Protein AF-A0A800AYZ2-F1 (afdb_monomer_lite)

Radius of gyration: 23.42 Å; chains: 1; bounding box: 62×28×73 Å

Sequence (145 aa):
MKLKSSNLFIILFVLGLVYYFSFSFIYKSTIDDLINQQVQSSKNQANIISNLLAEKIKSGFSKEQVKNELQRSIENSSTDYSFVCMFDATGKEICHPNKEKIGKTLLKNNSVIRSVSNNKVIKNFKDAVMEKQSVGGIRKLENYT

Structure (mmCIF, N/CA/C/O backbone):
data_AF-A0A800AYZ2-F1
#
_entry.id   AF-A0A800AYZ2-F1
#
loop_
_atom_site.group_PDB
_atom_site.id
_atom_site.type_symbol
_atom_site.label_atom_id
_atom_site.label_alt_id
_atom_site.label_comp_id
_atom_site.label_asym_id
_atom_site.label_entity_id
_atom_site.label_seq_id
_atom_site.pdbx_PDB_ins_code
_atom_site.Cartn_x
_atom_site.Cartn_y
_atom_site.Cartn_z
_atom_site.occupancy
_atom_site.B_iso_or_equiv
_atom_site.auth_seq_id
_atom_site.auth_comp_id
_atom_site.auth_asym_id
_atom_site.auth_atom_id
_atom_site.pdbx_PDB_model_num
ATOM 1 N N . MET A 1 1 ? 44.041 10.717 -44.133 1.00 51.78 1 MET A N 1
ATOM 2 C CA . MET A 1 1 ? 43.107 9.630 -44.504 1.00 51.78 1 MET A CA 1
ATOM 3 C C . MET A 1 1 ? 41.681 10.176 -44.418 1.00 51.78 1 MET A C 1
ATOM 5 O O . MET A 1 1 ? 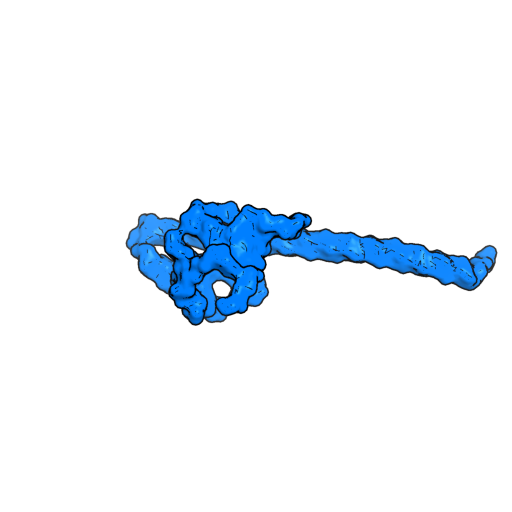41.192 10.367 -43.315 1.00 51.78 1 MET A O 1
ATOM 9 N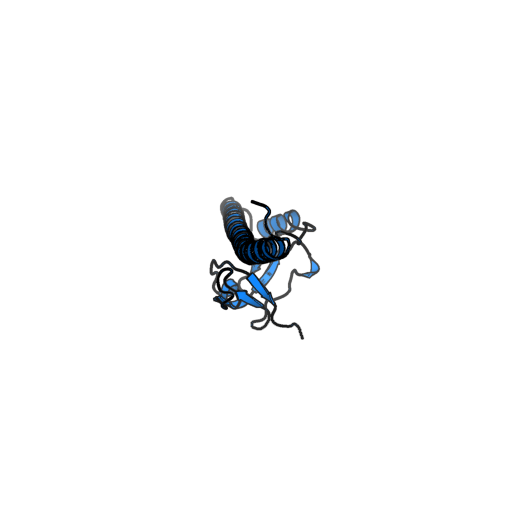 N . LYS A 1 2 ? 41.053 10.572 -45.539 1.00 58.25 2 LYS A N 1
ATOM 10 C CA . LYS A 1 2 ? 39.687 11.137 -45.522 1.00 58.25 2 LYS A CA 1
ATOM 11 C C . LYS A 1 2 ? 38.681 9.985 -45.423 1.00 58.25 2 LYS A C 1
ATOM 13 O O . LYS A 1 2 ? 38.638 9.153 -46.326 1.00 58.25 2 LYS A O 1
ATOM 18 N N . LEU A 1 3 ? 37.903 9.917 -44.340 1.00 63.00 3 LEU A N 1
ATOM 19 C CA . LEU A 1 3 ? 36.790 8.969 -44.251 1.00 63.00 3 LEU A CA 1
ATOM 20 C C . LEU A 1 3 ? 35.789 9.275 -45.372 1.00 63.00 3 LEU A C 1
ATOM 22 O O . LEU A 1 3 ? 35.353 10.414 -45.535 1.00 63.00 3 LEU A O 1
ATOM 26 N N . LYS A 1 4 ? 35.420 8.255 -46.150 1.00 73.56 4 LYS A N 1
ATOM 27 C CA . LYS A 1 4 ? 34.374 8.370 -47.171 1.00 73.56 4 LYS A CA 1
ATOM 28 C C . LYS A 1 4 ? 33.041 8.626 -46.459 1.00 73.56 4 LYS A C 1
ATOM 30 O O . LYS A 1 4 ? 32.742 7.938 -45.487 1.00 73.56 4 LYS A O 1
ATOM 35 N N . SER A 1 5 ? 32.236 9.575 -46.941 1.00 73.12 5 SER A N 1
ATOM 36 C CA . SER A 1 5 ? 30.958 9.967 -46.313 1.00 73.12 5 SER A CA 1
ATOM 37 C C . SER A 1 5 ? 30.028 8.770 -46.026 1.00 73.12 5 SER A C 1
ATOM 39 O O . SER A 1 5 ? 29.424 8.705 -44.961 1.00 73.12 5 SER A O 1
ATOM 41 N N . SER A 1 6 ? 30.028 7.744 -46.887 1.00 77.31 6 SER A N 1
ATOM 42 C CA . SER A 1 6 ? 29.310 6.476 -46.660 1.00 77.31 6 SER A CA 1
ATOM 43 C C . SER A 1 6 ? 29.716 5.744 -45.370 1.00 77.31 6 SER A C 1
ATOM 45 O O . SER A 1 6 ? 28.863 5.159 -44.710 1.00 77.31 6 SER A O 1
ATOM 47 N N . ASN A 1 7 ? 30.996 5.776 -44.988 1.00 86.75 7 ASN A N 1
ATOM 48 C CA . ASN A 1 7 ? 31.480 5.112 -43.774 1.00 86.75 7 ASN A CA 1
ATOM 49 C C . ASN A 1 7 ? 31.019 5.861 -42.519 1.00 86.75 7 ASN A C 1
ATOM 51 O O . ASN A 1 7 ? 30.751 5.235 -41.500 1.00 86.75 7 ASN A O 1
ATOM 55 N N . LEU A 1 8 ? 30.882 7.188 -42.604 1.00 87.94 8 LEU A N 1
ATOM 56 C CA . LEU A 1 8 ? 30.354 8.001 -41.511 1.00 87.94 8 LEU A CA 1
ATOM 57 C C . LEU A 1 8 ? 28.883 7.661 -41.232 1.00 87.94 8 LEU A C 1
ATOM 59 O O . LEU A 1 8 ? 28.519 7.475 -40.076 1.00 87.94 8 LEU A O 1
ATOM 63 N N . PHE A 1 9 ? 28.061 7.509 -42.276 1.00 90.69 9 PHE A N 1
ATOM 64 C CA . PHE A 1 9 ? 26.660 7.105 -42.119 1.00 90.69 9 PHE A CA 1
ATOM 65 C C . PHE A 1 9 ? 26.516 5.717 -41.488 1.00 90.69 9 PHE A C 1
ATOM 67 O O . PHE A 1 9 ? 25.686 5.542 -40.602 1.00 90.69 9 PHE A O 1
ATOM 74 N N . ILE A 1 10 ? 27.352 4.752 -41.887 1.00 93.94 10 ILE A N 1
ATOM 75 C CA . ILE A 1 10 ? 27.344 3.407 -41.291 1.00 93.94 10 ILE A CA 1
ATOM 76 C C . ILE A 1 10 ? 27.725 3.467 -39.806 1.00 93.94 10 ILE A C 1
ATOM 78 O O . ILE A 1 10 ? 27.043 2.871 -38.977 1.00 93.94 10 ILE A O 1
ATOM 82 N N . ILE A 1 11 ? 28.775 4.215 -39.450 1.00 93.94 11 ILE A N 1
ATOM 83 C CA . ILE A 1 11 ? 29.202 4.368 -38.051 1.00 93.94 11 ILE A CA 1
ATOM 84 C C . ILE A 1 11 ? 28.092 5.013 -37.213 1.00 93.94 11 ILE A C 1
ATOM 86 O O . ILE A 1 11 ? 27.764 4.506 -36.144 1.00 93.94 11 ILE A O 1
ATOM 90 N N . LEU A 1 12 ? 27.474 6.090 -37.707 1.00 95.94 12 LEU A N 1
ATOM 91 C CA . LEU A 1 12 ? 26.364 6.755 -37.020 1.00 95.94 12 LEU A CA 1
ATOM 92 C C . LEU A 1 12 ? 25.158 5.830 -36.848 1.00 95.94 12 LEU A C 1
ATOM 94 O O . LEU A 1 12 ? 24.546 5.820 -35.784 1.00 95.94 12 LEU A O 1
ATOM 98 N N . PHE A 1 13 ? 24.842 5.026 -37.864 1.00 95.81 13 PHE A N 1
ATOM 99 C CA . PHE A 1 13 ? 23.757 4.056 -37.790 1.00 95.81 13 PHE A CA 1
ATOM 100 C C . PHE A 1 13 ? 24.020 2.992 -36.717 1.00 95.81 13 PHE A C 1
ATOM 102 O O . PHE A 1 13 ? 23.160 2.744 -35.873 1.00 95.81 13 PHE A O 1
ATOM 109 N N . VAL A 1 14 ? 25.225 2.414 -36.689 1.00 96.56 14 VAL A N 1
ATOM 110 C CA . VAL A 1 14 ? 25.610 1.420 -35.675 1.00 96.56 14 VAL A CA 1
ATOM 111 C C . VAL A 1 14 ? 25.590 2.027 -34.270 1.00 96.56 14 VAL A C 1
ATOM 113 O O . VAL A 1 14 ? 25.028 1.425 -33.358 1.00 96.56 14 VAL A O 1
ATOM 116 N N . LEU A 1 15 ? 26.136 3.234 -34.088 1.00 96.69 15 LEU A N 1
ATOM 117 C CA . LEU A 1 15 ? 26.086 3.941 -32.803 1.00 96.69 15 LEU A CA 1
ATOM 118 C C . LEU A 1 15 ? 24.645 4.237 -32.369 1.00 96.69 15 LEU A C 1
ATOM 120 O O . LEU A 1 15 ? 24.316 4.067 -31.197 1.00 96.69 15 LEU A O 1
ATOM 124 N N . GLY A 1 16 ? 23.780 4.619 -33.310 1.00 97.00 16 GLY A N 1
ATOM 125 C CA . GLY A 1 16 ? 22.356 4.830 -33.065 1.00 97.00 16 GLY A CA 1
ATOM 126 C C . GLY A 1 16 ? 21.654 3.564 -32.576 1.00 97.00 16 GLY A C 1
ATOM 127 O O . GLY A 1 16 ? 20.910 3.623 -31.599 1.00 97.00 16 GLY A O 1
ATOM 128 N N . LEU A 1 17 ? 21.938 2.409 -33.188 1.00 97.06 17 LEU A N 1
ATOM 129 C CA . LEU A 1 17 ? 21.398 1.122 -32.737 1.00 97.06 17 LEU A CA 1
ATOM 130 C C . LEU A 1 17 ? 21.880 0.768 -31.330 1.00 97.06 17 LEU A C 1
ATOM 132 O O . LEU A 1 17 ? 21.066 0.424 -30.474 1.00 97.06 17 LEU A O 1
ATOM 136 N N . VAL A 1 18 ? 23.184 0.888 -31.068 1.00 96.75 18 VAL A N 1
ATOM 137 C CA . VAL A 1 18 ? 23.748 0.608 -29.739 1.00 96.75 18 VAL A CA 1
ATOM 138 C C . VAL A 1 18 ? 23.108 1.513 -28.686 1.00 96.75 18 VAL A C 1
ATOM 140 O O . VAL A 1 18 ? 22.690 1.022 -27.635 1.00 96.75 18 VAL A O 1
ATOM 143 N N . TYR A 1 19 ? 22.966 2.810 -28.974 1.00 96.75 19 TYR A N 1
ATOM 144 C CA . TYR A 1 19 ? 22.318 3.761 -28.073 1.00 96.75 19 TYR A CA 1
ATOM 145 C C . TYR A 1 19 ? 20.849 3.410 -27.831 1.00 96.75 19 TYR A C 1
ATOM 147 O O . TYR A 1 19 ? 20.416 3.378 -26.684 1.00 96.75 19 TYR A O 1
ATOM 155 N N . TYR A 1 20 ? 20.099 3.080 -28.884 1.00 96.56 20 TYR A N 1
ATOM 156 C CA . TYR A 1 20 ? 18.691 2.705 -28.781 1.00 96.56 20 TYR A CA 1
ATOM 157 C C . TYR A 1 20 ? 18.481 1.487 -27.871 1.00 96.56 20 TYR A C 1
ATOM 159 O O . TYR A 1 20 ? 17.678 1.545 -26.938 1.00 96.56 20 TYR A O 1
ATOM 167 N N . PHE A 1 21 ? 19.238 0.404 -28.085 1.00 96.31 21 PHE A N 1
ATOM 168 C CA . PHE A 1 21 ? 19.124 -0.798 -27.253 1.00 96.31 21 PHE A CA 1
ATOM 169 C C . PHE A 1 21 ? 19.570 -0.545 -25.809 1.00 96.31 21 PHE A C 1
ATOM 171 O O . PHE A 1 21 ? 18.896 -0.983 -24.875 1.00 96.31 21 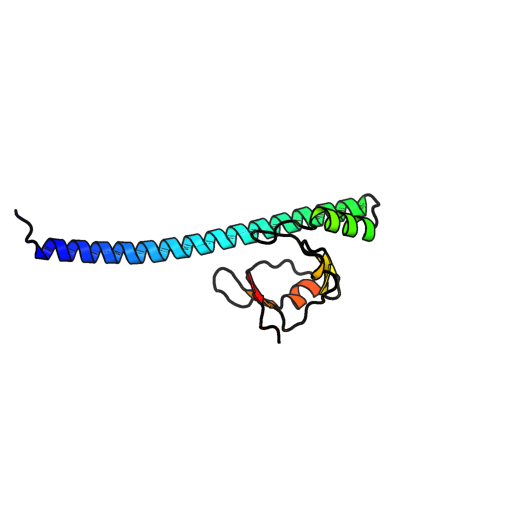PHE A O 1
ATOM 178 N N . SER A 1 22 ? 20.658 0.206 -25.619 1.00 96.00 22 SER A N 1
ATOM 179 C CA . SER A 1 22 ? 21.161 0.561 -24.286 1.00 96.00 22 SER A CA 1
ATOM 180 C C . SER A 1 22 ? 20.149 1.411 -23.520 1.00 96.00 22 SER A C 1
ATOM 182 O O . SER A 1 22 ? 19.821 1.105 -22.375 1.00 96.00 22 SER A O 1
ATOM 184 N N . PHE A 1 23 ? 19.595 2.439 -24.166 1.00 95.88 23 PHE A N 1
ATOM 185 C CA . PHE A 1 23 ? 18.578 3.300 -23.577 1.00 95.88 23 PHE A CA 1
ATOM 186 C C . PHE A 1 23 ? 17.315 2.512 -23.236 1.00 95.88 23 PHE A C 1
ATOM 188 O O . PHE A 1 23 ? 16.817 2.627 -22.122 1.00 95.88 23 PHE A O 1
ATOM 195 N N . SER A 1 24 ? 16.829 1.657 -24.142 1.00 94.50 24 SER A N 1
ATOM 196 C CA . SER A 1 24 ? 15.651 0.824 -23.881 1.00 94.50 24 SER A CA 1
ATOM 197 C C . SER A 1 24 ? 15.846 -0.101 -22.677 1.00 94.50 24 SER A C 1
ATOM 199 O O . SER A 1 24 ? 14.901 -0.307 -21.914 1.00 94.50 24 SER A O 1
ATOM 201 N N . PHE A 1 25 ? 17.044 -0.669 -22.508 1.00 94.38 25 PHE A N 1
ATOM 202 C CA . PHE A 1 25 ? 17.362 -1.527 -21.371 1.00 94.38 25 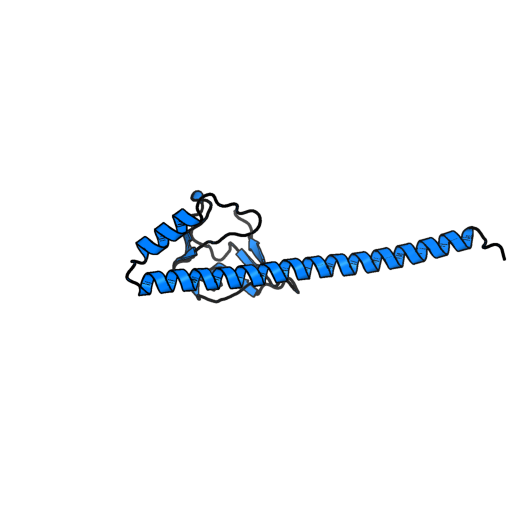PHE A CA 1
ATOM 203 C C . PHE A 1 25 ? 17.397 -0.734 -20.060 1.00 94.38 25 PHE A C 1
ATOM 205 O O . PHE A 1 25 ? 16.698 -1.092 -19.111 1.00 94.38 25 PHE A O 1
ATOM 212 N N . ILE A 1 26 ? 18.157 0.367 -20.026 1.00 95.50 26 ILE A N 1
ATOM 213 C CA . ILE A 1 26 ? 18.292 1.222 -18.838 1.00 95.50 26 ILE A CA 1
ATOM 214 C C . ILE A 1 26 ? 16.929 1.780 -18.438 1.00 95.50 26 ILE A C 1
ATOM 216 O O . ILE A 1 26 ? 16.540 1.656 -17.283 1.00 95.50 26 ILE A O 1
ATOM 220 N N . TYR A 1 27 ? 16.171 2.319 -19.393 1.00 94.69 27 TYR A N 1
ATOM 221 C CA . TYR A 1 27 ? 14.852 2.895 -19.149 1.00 94.69 27 TYR A CA 1
ATOM 222 C C . TYR A 1 27 ? 13.909 1.896 -18.470 1.00 94.69 27 TYR A C 1
ATOM 224 O O . TYR A 1 27 ? 13.274 2.222 -17.468 1.00 94.69 27 TYR A O 1
ATOM 232 N N . LYS A 1 28 ? 13.862 0.654 -18.969 1.00 90.75 28 LYS A N 1
ATOM 233 C CA . LYS A 1 28 ? 13.045 -0.403 -18.367 1.00 90.75 28 LYS A CA 1
ATOM 234 C C . LYS A 1 28 ? 13.523 -0.762 -16.957 1.00 90.75 28 LYS A C 1
ATOM 236 O O . LYS A 1 28 ? 12.700 -0.819 -16.051 1.00 90.75 28 LYS A O 1
ATOM 241 N N . SER A 1 29 ? 14.831 -0.953 -16.767 1.00 91.25 29 SER A N 1
ATOM 242 C CA . SER A 1 29 ? 15.404 -1.266 -15.450 1.00 91.25 29 SER A CA 1
ATOM 243 C C . SER A 1 29 ? 15.103 -0.168 -14.431 1.00 91.25 29 SER A C 1
ATOM 245 O O . SER A 1 29 ? 14.679 -0.459 -13.320 1.00 91.25 29 SER A O 1
ATOM 247 N N . THR A 1 30 ? 15.252 1.100 -14.820 1.00 94.00 30 THR A N 1
ATOM 248 C CA . THR A 1 30 ? 14.973 2.243 -13.945 1.00 94.00 30 THR A CA 1
ATOM 249 C C . THR A 1 30 ? 13.502 2.307 -13.541 1.00 94.00 30 THR A C 1
ATOM 251 O O . THR A 1 30 ? 13.208 2.595 -12.384 1.00 94.00 30 THR A O 1
ATOM 254 N N . ILE A 1 31 ? 12.565 2.016 -14.451 1.00 91.44 31 ILE A N 1
ATOM 255 C CA . ILE A 1 31 ? 11.138 1.943 -14.103 1.00 91.44 31 ILE A CA 1
ATOM 256 C C . ILE A 1 31 ? 10.882 0.830 -13.084 1.00 91.44 31 ILE A C 1
ATOM 258 O O . ILE A 1 31 ? 10.203 1.069 -12.083 1.00 91.44 31 ILE A O 1
ATOM 262 N N . ASP A 1 32 ? 11.429 -0.364 -13.319 1.00 90.50 32 ASP A N 1
ATOM 263 C CA . ASP A 1 32 ? 11.246 -1.504 -12.419 1.00 90.50 32 ASP A CA 1
ATOM 264 C C . ASP A 1 32 ? 11.814 -1.198 -11.020 1.00 90.50 32 ASP A C 1
ATOM 266 O O . ASP A 1 32 ? 11.156 -1.467 -10.010 1.00 90.50 32 ASP A O 1
ATOM 270 N N . ASP A 1 33 ? 12.988 -0.565 -10.943 1.00 92.25 33 ASP A N 1
ATOM 271 C CA . ASP A 1 33 ? 13.615 -0.145 -9.686 1.00 92.25 33 ASP A CA 1
ATOM 272 C C . ASP A 1 33 ? 12.782 0.907 -8.943 1.00 92.25 33 ASP A C 1
ATOM 274 O O . ASP A 1 33 ? 12.543 0.764 -7.741 1.00 92.25 33 ASP A O 1
ATOM 278 N N . LEU A 1 34 ? 12.267 1.921 -9.647 1.00 93.06 34 LEU A N 1
ATOM 279 C CA . LEU A 1 34 ? 11.407 2.953 -9.059 1.00 93.06 34 LEU A CA 1
ATOM 280 C C . LEU A 1 34 ? 10.120 2.357 -8.478 1.00 93.06 34 LEU A C 1
ATOM 282 O O . LEU A 1 34 ? 9.732 2.689 -7.355 1.00 93.06 34 LEU A O 1
ATOM 286 N N . ILE A 1 35 ? 9.468 1.444 -9.205 1.00 90.94 35 ILE A N 1
ATOM 287 C CA . ILE A 1 35 ? 8.258 0.769 -8.718 1.00 90.94 35 ILE A CA 1
ATOM 288 C C . ILE A 1 35 ? 8.591 -0.102 -7.504 1.00 90.94 35 ILE A C 1
ATOM 290 O O . ILE A 1 35 ? 7.863 -0.073 -6.510 1.00 90.94 35 ILE A O 1
ATOM 294 N N . ASN A 1 36 ? 9.690 -0.858 -7.546 1.00 91.69 36 ASN A N 1
ATOM 295 C CA . ASN A 1 36 ? 10.121 -1.685 -6.420 1.00 91.69 36 ASN A CA 1
ATOM 296 C C . ASN A 1 36 ? 10.408 -0.843 -5.174 1.00 91.69 36 ASN A C 1
ATOM 298 O O . ASN A 1 36 ? 9.938 -1.180 -4.085 1.00 91.69 36 ASN A O 1
ATOM 302 N N . GLN A 1 37 ? 11.126 0.270 -5.328 1.00 93.12 37 GLN A N 1
ATOM 303 C CA . GLN A 1 37 ? 11.407 1.198 -4.238 1.00 93.12 37 GLN A CA 1
ATOM 304 C C . GLN A 1 37 ? 10.113 1.769 -3.649 1.00 93.12 37 GLN A C 1
ATOM 306 O O . GLN A 1 37 ? 9.961 1.801 -2.425 1.00 93.12 37 GLN A O 1
ATOM 311 N N . GLN A 1 38 ? 9.152 2.145 -4.497 1.00 91.75 38 GLN A N 1
ATOM 312 C CA . GLN A 1 38 ? 7.851 2.629 -4.044 1.00 91.75 38 GLN A CA 1
ATOM 313 C C . GLN A 1 38 ? 7.084 1.549 -3.269 1.00 91.75 38 GLN A C 1
ATOM 315 O O . GLN A 1 38 ? 6.592 1.821 -2.177 1.00 91.75 38 GLN A O 1
ATOM 320 N N . VAL A 1 39 ? 7.038 0.308 -3.765 1.00 91.62 39 VAL A N 1
ATOM 321 C CA . VAL A 1 39 ? 6.370 -0.812 -3.077 1.00 91.62 39 VAL A CA 1
ATOM 322 C C . VAL A 1 39 ? 7.002 -1.087 -1.709 1.00 91.62 39 VAL A C 1
ATOM 324 O O . VAL A 1 39 ? 6.275 -1.276 -0.730 1.00 91.62 39 VAL A O 1
ATOM 327 N N . GLN A 1 40 ? 8.336 -1.083 -1.606 1.00 92.00 40 GLN A N 1
ATOM 328 C CA . GLN A 1 40 ? 9.023 -1.269 -0.322 1.00 92.00 40 GLN A CA 1
ATOM 329 C C . GLN A 1 40 ? 8.764 -0.103 0.638 1.00 92.00 40 GLN A C 1
ATOM 331 O O . GLN A 1 40 ? 8.481 -0.325 1.816 1.00 92.00 40 GLN A O 1
ATOM 336 N N . SER A 1 41 ? 8.789 1.133 0.135 1.00 92.75 41 SER A N 1
ATOM 337 C CA . SER A 1 41 ? 8.468 2.327 0.919 1.00 92.75 41 SER A CA 1
ATOM 338 C C . SER A 1 41 ? 7.039 2.272 1.463 1.00 92.75 41 SER A C 1
ATOM 340 O O . SER A 1 41 ? 6.837 2.413 2.669 1.00 92.75 41 SER A O 1
ATOM 342 N N . SER A 1 42 ? 6.049 1.965 0.618 1.00 92.00 42 SER A N 1
ATOM 343 C CA . SER A 1 42 ? 4.649 1.823 1.033 1.00 92.00 42 SER A CA 1
ATOM 344 C C . SER A 1 42 ? 4.456 0.691 2.043 1.00 92.00 42 SER A C 1
ATOM 346 O O . SER A 1 42 ? 3.711 0.861 3.007 1.00 92.00 42 SER A O 1
ATOM 348 N N . LYS A 1 43 ? 5.155 -0.443 1.884 1.00 91.56 43 LYS A N 1
ATOM 349 C CA . LYS A 1 43 ? 5.126 -1.542 2.862 1.00 91.56 43 LYS A CA 1
ATOM 350 C C . LYS A 1 43 ? 5.656 -1.093 4.226 1.00 91.56 43 LYS A C 1
ATOM 352 O O . LYS A 1 43 ? 5.032 -1.370 5.249 1.00 91.56 43 LYS A O 1
ATOM 357 N N . ASN A 1 44 ? 6.776 -0.375 4.248 1.00 93.00 44 ASN A N 1
ATOM 358 C CA . ASN A 1 44 ? 7.362 0.142 5.483 1.00 93.00 44 ASN A CA 1
ATOM 359 C C . ASN A 1 44 ? 6.453 1.184 6.149 1.00 93.00 44 ASN A C 1
ATOM 361 O O . ASN A 1 44 ? 6.223 1.107 7.353 1.00 93.00 44 ASN A O 1
ATOM 365 N N . GLN A 1 45 ? 5.876 2.104 5.372 1.00 93.12 45 GLN A N 1
ATOM 366 C CA . GLN A 1 45 ? 4.911 3.088 5.870 1.00 93.12 45 GLN A CA 1
ATOM 367 C C . GLN A 1 45 ? 3.671 2.413 6.468 1.00 93.12 45 GLN A C 1
ATOM 369 O O . GLN A 1 45 ? 3.269 2.753 7.580 1.00 93.12 45 GLN A O 1
ATOM 374 N N . ALA A 1 46 ? 3.104 1.414 5.785 1.00 93.00 46 ALA A N 1
ATOM 375 C CA . ALA A 1 46 ? 1.958 0.658 6.286 1.00 93.00 46 ALA A CA 1
ATOM 376 C C . ALA A 1 46 ? 2.269 -0.042 7.620 1.00 93.00 46 ALA A C 1
ATOM 378 O O . ALA A 1 46 ? 1.455 0.025 8.538 1.00 93.00 46 ALA A O 1
ATOM 379 N N . ASN A 1 47 ? 3.460 -0.638 7.758 1.00 94.25 47 ASN A N 1
ATOM 380 C CA . ASN A 1 47 ? 3.905 -1.270 9.004 1.00 94.25 47 ASN A CA 1
ATOM 381 C C . ASN A 1 47 ? 4.082 -0.259 10.152 1.00 94.25 47 ASN A C 1
ATOM 383 O O . ASN A 1 47 ? 3.697 -0.528 11.290 1.00 94.25 47 ASN A O 1
ATOM 387 N N . ILE A 1 48 ? 4.659 0.914 9.873 1.00 96.00 48 ILE A N 1
ATOM 388 C CA . ILE A 1 48 ? 4.822 1.979 10.875 1.00 96.00 48 ILE A CA 1
ATOM 389 C C . ILE A 1 48 ? 3.451 2.455 11.357 1.00 96.00 48 ILE A C 1
ATOM 391 O O . ILE A 1 48 ? 3.217 2.547 12.562 1.00 96.00 48 ILE A O 1
ATOM 395 N N . ILE A 1 49 ? 2.526 2.699 10.427 1.00 95.75 49 ILE A N 1
ATOM 396 C CA . ILE A 1 49 ? 1.166 3.125 10.755 1.00 95.75 49 ILE A CA 1
ATOM 397 C C . ILE A 1 49 ? 0.447 2.032 11.545 1.00 95.75 49 ILE A C 1
ATOM 399 O O . ILE A 1 49 ? -0.123 2.334 12.588 1.00 95.75 49 ILE A O 1
ATOM 403 N N . SER A 1 50 ? 0.512 0.762 11.132 1.00 95.00 50 SER A N 1
ATOM 404 C CA . SER A 1 50 ? -0.142 -0.323 11.873 1.00 95.00 50 SER A CA 1
ATOM 405 C C . SER A 1 50 ? 0.383 -0.448 13.302 1.00 95.00 50 SER A C 1
ATOM 407 O O . SER A 1 50 ? -0.409 -0.636 14.223 1.00 95.00 50 SER A O 1
ATOM 409 N N . ASN A 1 51 ? 1.696 -0.293 13.498 1.00 97.31 51 ASN A N 1
ATOM 410 C CA . ASN A 1 51 ? 2.303 -0.313 14.826 1.00 97.31 51 ASN A CA 1
ATOM 411 C C . ASN A 1 51 ? 1.844 0.884 15.662 1.00 97.31 51 ASN A C 1
ATOM 413 O O . ASN A 1 51 ? 1.447 0.701 16.806 1.00 97.31 51 ASN A O 1
ATOM 417 N N . LEU A 1 52 ? 1.804 2.088 15.085 1.00 97.50 52 LEU A N 1
ATOM 418 C CA . LEU A 1 52 ? 1.304 3.280 15.771 1.00 97.50 52 LEU A CA 1
ATOM 419 C C . LEU A 1 52 ? -0.158 3.116 16.218 1.00 97.50 52 LEU A C 1
ATOM 421 O O . LEU A 1 52 ? -0.502 3.454 17.350 1.00 97.50 52 LEU A O 1
ATOM 425 N N . LEU A 1 53 ? -1.021 2.573 15.353 1.00 97.38 53 LEU A N 1
ATOM 426 C CA . LEU A 1 53 ? -2.422 2.304 15.691 1.00 97.38 53 LEU A CA 1
ATOM 427 C C . LEU A 1 53 ? -2.537 1.230 16.783 1.00 97.38 53 LEU A C 1
ATOM 429 O O . LEU A 1 53 ? -3.355 1.368 17.692 1.00 97.38 53 LEU A O 1
ATOM 433 N N . ALA A 1 54 ? -1.711 0.182 16.722 1.00 97.06 54 ALA A N 1
ATOM 434 C CA . ALA A 1 54 ? -1.672 -0.863 17.740 1.00 97.06 54 ALA A CA 1
ATOM 435 C C . ALA A 1 54 ? -1.222 -0.320 19.104 1.00 97.06 54 ALA A C 1
ATOM 437 O O . ALA A 1 54 ? -1.845 -0.640 20.115 1.00 97.06 54 ALA A O 1
ATOM 438 N N . GLU A 1 55 ? -0.197 0.534 19.139 1.00 98.19 55 GLU A N 1
ATOM 439 C CA . GLU A 1 55 ? 0.255 1.188 20.369 1.00 98.19 55 GLU A CA 1
ATOM 440 C C . GLU A 1 55 ? -0.828 2.104 20.948 1.00 98.19 55 GLU A C 1
ATOM 442 O O . GLU A 1 55 ? -1.110 2.014 22.138 1.00 98.19 55 GLU A O 1
ATOM 447 N N . LYS A 1 56 ? -1.546 2.882 20.123 1.00 97.44 56 LYS A N 1
ATOM 448 C CA . LYS A 1 56 ? -2.700 3.666 20.604 1.00 97.44 56 LYS A CA 1
ATOM 449 C C . LYS A 1 56 ? -3.767 2.791 21.264 1.00 97.44 56 LYS A C 1
ATOM 451 O O . LYS A 1 56 ? -4.278 3.145 22.323 1.00 97.44 56 LYS A O 1
ATOM 456 N N . ILE A 1 57 ? -4.084 1.635 20.678 1.00 97.81 57 ILE A N 1
ATOM 457 C CA . ILE A 1 57 ? -5.038 0.692 21.283 1.00 97.81 57 ILE A CA 1
ATOM 458 C C . ILE A 1 57 ? -4.509 0.180 22.632 1.00 97.81 57 ILE A C 1
ATOM 460 O O . ILE A 1 57 ? -5.258 0.146 23.607 1.00 97.81 57 ILE A O 1
ATOM 464 N N . LYS A 1 58 ? -3.220 -0.178 22.719 1.00 97.94 58 LYS A N 1
ATOM 465 C CA . LYS A 1 58 ? -2.589 -0.612 23.980 1.00 97.94 58 LYS A CA 1
ATOM 466 C C . LYS A 1 58 ? -2.581 0.487 25.044 1.00 97.94 58 LYS A C 1
ATOM 468 O O . LYS A 1 58 ? -2.729 0.179 26.220 1.00 97.94 58 LYS A O 1
ATOM 473 N N . SER A 1 59 ? -2.456 1.752 24.645 1.00 97.44 59 SER A N 1
ATOM 474 C CA . SER A 1 59 ? -2.517 2.915 25.540 1.00 97.44 59 SER A CA 1
ATOM 475 C C . SER A 1 59 ? -3.932 3.265 26.026 1.00 97.44 59 SER A C 1
ATOM 477 O O . SER A 1 59 ? -4.101 4.278 26.697 1.00 97.44 59 SER A O 1
ATOM 479 N N . GLY A 1 60 ? -4.951 2.458 25.706 1.00 97.38 60 GLY A N 1
ATOM 480 C CA . GLY A 1 60 ? -6.310 2.602 26.239 1.00 97.38 60 GLY A CA 1
ATOM 481 C C . GLY A 1 60 ? -7.311 3.284 25.304 1.00 97.38 60 GLY A C 1
ATOM 482 O O . GLY A 1 60 ? -8.470 3.450 25.681 1.00 97.38 60 GLY A O 1
ATOM 483 N N . PHE A 1 61 ? -6.916 3.646 24.078 1.00 97.88 61 PHE A N 1
ATOM 484 C CA . PHE A 1 61 ? -7.863 4.157 23.086 1.00 97.88 61 PHE A CA 1
ATOM 485 C C . PHE A 1 61 ? -8.712 3.015 22.519 1.00 97.88 61 PHE A C 1
ATOM 487 O O . PHE A 1 61 ? -8.213 1.945 22.163 1.00 97.88 61 PHE A O 1
ATOM 494 N N . SER A 1 62 ? -10.015 3.250 22.370 1.00 97.88 62 SER A N 1
ATOM 495 C CA . SER A 1 62 ? -10.891 2.290 21.698 1.00 97.88 62 SER A CA 1
ATOM 496 C C . SER A 1 62 ? -10.556 2.179 20.205 1.00 97.88 62 SER A C 1
ATOM 498 O O . SER A 1 62 ? -10.099 3.133 19.570 1.00 97.88 62 SER A O 1
ATOM 500 N N . LYS A 1 63 ? -10.856 1.020 19.604 1.00 96.00 63 LYS A N 1
ATOM 501 C CA . LYS A 1 63 ? -10.688 0.802 18.154 1.00 96.00 63 LYS A CA 1
ATOM 502 C C . LYS A 1 63 ? -11.427 1.852 17.317 1.00 96.00 63 LYS A C 1
ATOM 504 O O . LYS A 1 63 ? -10.915 2.275 16.287 1.00 96.00 63 LYS A O 1
ATOM 509 N N . GLU A 1 64 ? -12.602 2.287 17.772 1.00 97.12 64 GLU A N 1
ATOM 510 C CA . GLU A 1 64 ? -13.402 3.318 17.105 1.00 97.12 64 GLU A CA 1
ATOM 511 C C . GLU A 1 64 ? -12.738 4.696 17.159 1.00 97.12 64 GLU A C 1
ATOM 513 O O . GLU A 1 64 ? -12.657 5.368 16.132 1.00 97.12 64 GLU A O 1
ATOM 518 N N . GLN A 1 65 ? -12.190 5.094 18.313 1.00 97.75 65 GLN A N 1
ATOM 519 C CA . GLN A 1 65 ? -11.422 6.339 18.425 1.00 97.75 65 GLN A CA 1
ATOM 520 C C . GLN A 1 65 ? -10.214 6.325 17.485 1.00 97.75 65 GLN A C 1
ATOM 522 O O . GLN A 1 65 ? -10.035 7.258 16.705 1.00 97.75 65 GLN A O 1
ATOM 527 N N . VAL A 1 66 ? -9.437 5.239 17.493 1.00 97.88 66 VAL A N 1
ATOM 528 C CA . VAL A 1 66 ? -8.247 5.090 16.640 1.00 97.88 66 VAL A CA 1
ATOM 529 C C . VAL A 1 66 ? -8.610 5.109 15.151 1.00 97.88 66 VAL A C 1
ATOM 531 O O . VAL A 1 66 ? -7.951 5.793 14.367 1.00 97.88 66 VAL A O 1
ATOM 534 N N . LYS A 1 67 ? -9.688 4.421 14.752 1.00 97.12 67 LYS A N 1
ATOM 535 C CA . LYS A 1 67 ? -10.213 4.440 13.377 1.00 97.12 67 LYS A CA 1
ATOM 536 C C . LYS A 1 67 ? -10.625 5.850 12.946 1.00 97.12 67 LYS A C 1
ATOM 538 O O . LYS A 1 67 ? -10.247 6.292 11.865 1.00 97.12 67 LYS A O 1
ATOM 543 N N . ASN A 1 68 ? -11.381 6.561 13.782 1.00 97.31 68 ASN A N 1
ATOM 544 C CA . ASN A 1 68 ? -11.866 7.906 13.466 1.00 97.31 68 ASN A CA 1
ATOM 545 C C . ASN A 1 68 ? -10.722 8.925 13.397 1.00 97.31 68 ASN A C 1
ATOM 547 O O . ASN A 1 68 ? -10.736 9.818 12.551 1.00 97.31 68 ASN A O 1
ATOM 551 N N . GLU A 1 69 ? -9.712 8.782 14.256 1.00 97.00 69 GLU A N 1
ATOM 552 C CA . GLU A 1 69 ? -8.487 9.573 14.184 1.00 97.00 69 GLU A CA 1
ATOM 553 C C . GLU A 1 69 ? 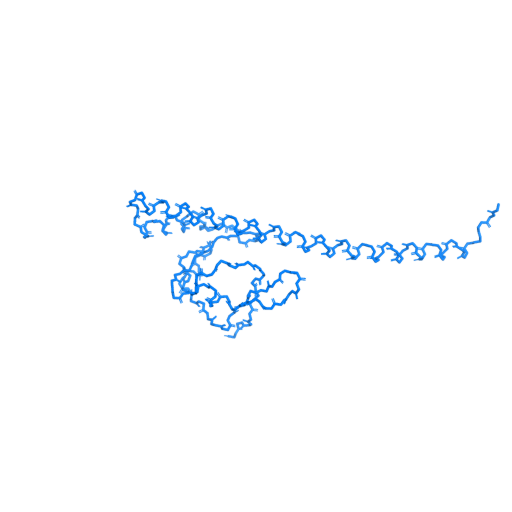-7.724 9.327 12.888 1.00 97.00 69 GLU A C 1
ATOM 555 O O . GLU A 1 69 ? -7.413 10.294 12.199 1.00 97.00 69 GLU A O 1
ATOM 560 N N . LEU A 1 70 ? -7.485 8.062 12.524 1.00 97.19 70 LEU A N 1
ATOM 561 C CA . LEU A 1 70 ? -6.826 7.729 11.263 1.00 97.19 70 LEU A CA 1
ATOM 562 C C . LEU A 1 70 ? -7.590 8.317 10.078 1.00 97.19 70 LEU A C 1
ATOM 564 O O . LEU A 1 70 ? -6.986 8.992 9.250 1.00 97.19 70 LEU A O 1
ATOM 568 N N . GLN A 1 71 ? -8.907 8.094 10.018 1.00 97.50 71 GLN A N 1
ATOM 569 C CA . GLN A 1 71 ? -9.743 8.611 8.940 1.00 97.50 71 GLN A CA 1
ATOM 570 C C . GLN A 1 71 ? -9.618 10.130 8.825 1.00 97.50 71 GLN A C 1
ATOM 572 O O . GLN A 1 71 ? -9.391 10.632 7.732 1.00 97.50 71 GLN A O 1
ATOM 577 N N . ARG A 1 72 ? -9.720 10.860 9.940 1.00 96.94 72 ARG A N 1
ATOM 578 C CA . ARG A 1 72 ? -9.574 12.322 9.958 1.00 96.94 72 ARG A CA 1
ATOM 579 C C . ARG A 1 72 ? -8.187 12.782 9.500 1.00 96.94 72 ARG A C 1
ATOM 581 O O . ARG A 1 72 ? -8.088 13.835 8.887 1.00 96.94 72 ARG A O 1
ATOM 588 N N . SER A 1 73 ? -7.133 12.021 9.788 1.00 95.38 73 SER A N 1
ATOM 589 C CA . SER A 1 73 ? -5.765 12.361 9.378 1.00 95.38 73 SER A CA 1
ATOM 590 C C . SER A 1 73 ? -5.478 12.125 7.895 1.00 95.38 73 SER A C 1
ATOM 592 O O . SER A 1 73 ? -4.595 12.783 7.355 1.00 95.38 73 SER A O 1
ATOM 594 N N . ILE A 1 74 ? -6.180 11.191 7.247 1.00 95.75 74 ILE A N 1
ATOM 595 C CA . ILE A 1 74 ? -5.968 10.863 5.825 1.00 95.75 74 ILE A CA 1
ATOM 596 C C . ILE A 1 74 ? -7.036 11.461 4.906 1.00 95.75 74 ILE A C 1
ATOM 598 O O . ILE A 1 74 ? -6.895 11.424 3.689 1.00 95.75 74 ILE A O 1
ATOM 602 N N . GLU A 1 75 ? -8.136 11.966 5.459 1.00 95.19 75 GLU A N 1
ATOM 603 C CA . GLU A 1 75 ? -9.230 12.521 4.674 1.00 95.19 75 GLU A CA 1
ATOM 604 C C . GLU A 1 75 ? -8.753 13.676 3.784 1.00 95.19 75 GLU A C 1
ATOM 606 O O . GLU A 1 75 ? -8.053 14.576 4.242 1.00 95.19 75 GLU A O 1
ATOM 611 N N . ASN A 1 76 ? -9.163 13.662 2.514 1.00 92.19 76 ASN A N 1
ATOM 612 C CA . ASN A 1 76 ? -8.799 14.664 1.507 1.00 92.19 76 ASN A CA 1
ATOM 613 C C . ASN A 1 76 ? -7.288 14.757 1.208 1.00 92.19 76 ASN A C 1
ATOM 615 O O . ASN A 1 76 ? -6.865 15.674 0.504 1.00 92.19 76 ASN A O 1
ATOM 619 N N . SER A 1 77 ? -6.464 13.811 1.680 1.00 91.56 77 SER A N 1
ATOM 620 C CA . SER A 1 77 ? -5.084 13.687 1.207 1.00 91.56 77 SER A CA 1
ATOM 621 C C . SER A 1 77 ? -5.063 13.235 -0.259 1.00 91.56 77 SER A C 1
ATOM 623 O O . SER A 1 77 ? -5.922 12.456 -0.680 1.00 91.56 77 SER A O 1
ATOM 625 N N . SER A 1 78 ? -4.063 13.671 -1.034 1.00 90.12 78 SER A N 1
ATOM 626 C CA . SER A 1 78 ? -3.897 13.215 -2.425 1.00 90.12 78 SER A CA 1
ATOM 627 C C . SER A 1 78 ? -3.781 11.687 -2.493 1.00 90.12 78 SER A C 1
ATOM 629 O O . SER A 1 78 ? -3.168 11.052 -1.633 1.00 90.12 78 SER A O 1
ATOM 631 N N . THR A 1 79 ? -4.375 11.105 -3.534 1.00 87.94 79 THR A N 1
ATOM 632 C CA . THR A 1 79 ? -4.286 9.674 -3.857 1.00 87.94 79 THR A CA 1
ATOM 633 C C . THR A 1 79 ? -3.373 9.396 -5.053 1.00 87.94 79 THR A C 1
ATOM 635 O O . THR A 1 79 ? -3.326 8.261 -5.518 1.00 87.94 79 THR A O 1
ATOM 638 N N . ASP A 1 80 ? -2.667 10.409 -5.565 1.00 83.94 80 ASP A N 1
ATOM 639 C CA . ASP A 1 80 ? -1.978 10.334 -6.862 1.00 83.94 80 ASP A CA 1
ATOM 640 C C . ASP A 1 80 ? -0.678 9.523 -6.800 1.00 83.94 80 ASP A C 1
ATOM 642 O O . ASP A 1 80 ? -0.349 8.801 -7.738 1.00 83.94 80 ASP A O 1
ATOM 646 N N . TYR A 1 81 ? 0.053 9.614 -5.684 1.00 76.44 81 TYR A N 1
ATOM 647 C CA . TYR A 1 81 ? 1.384 9.006 -5.544 1.00 76.44 81 TYR A CA 1
ATOM 648 C C . TYR A 1 81 ? 1.451 7.918 -4.469 1.00 76.44 81 TYR A C 1
ATOM 650 O O . TYR A 1 81 ? 2.074 6.873 -4.661 1.00 76.44 81 TYR A O 1
ATOM 658 N N . SER A 1 82 ? 0.838 8.156 -3.310 1.00 84.81 82 SER A N 1
ATOM 659 C CA . SER A 1 82 ? 0.788 7.203 -2.202 1.00 84.81 82 SER A CA 1
ATOM 660 C C . SER A 1 82 ? -0.340 7.587 -1.262 1.00 84.81 82 SER A C 1
ATOM 662 O O . SER A 1 82 ? -0.529 8.766 -0.975 1.00 84.81 82 SER A O 1
ATOM 664 N N . PHE A 1 83 ? -1.062 6.595 -0.757 1.00 92.94 83 PHE A N 1
ATOM 665 C CA . PHE A 1 83 ? -2.076 6.807 0.261 1.00 92.94 83 PHE A CA 1
ATOM 666 C C . PHE A 1 83 ? -2.247 5.569 1.135 1.00 92.94 83 PHE A C 1
ATOM 668 O O . PHE A 1 83 ? -1.793 4.472 0.808 1.00 92.94 83 PHE A O 1
ATOM 675 N N . VAL A 1 84 ? -2.934 5.760 2.256 1.00 93.94 84 VAL A N 1
ATOM 676 C CA . VAL A 1 84 ? -3.222 4.713 3.235 1.00 93.94 84 VAL A CA 1
ATOM 677 C C . VAL A 1 84 ? -4.716 4.439 3.214 1.00 93.94 84 VAL A C 1
ATOM 679 O O . VAL A 1 84 ? -5.521 5.363 3.209 1.00 93.94 84 VAL A O 1
ATOM 682 N N . CYS A 1 85 ? -5.091 3.167 3.213 1.00 94.12 85 CYS A N 1
ATOM 683 C CA . CYS A 1 85 ? -6.469 2.726 3.389 1.00 94.12 85 CYS A CA 1
ATOM 684 C C . CYS A 1 85 ? -6.499 1.535 4.346 1.00 94.12 85 CYS A C 1
ATOM 686 O O . CYS A 1 85 ? -5.478 0.882 4.578 1.00 94.12 85 CYS A O 1
ATOM 688 N N . MET A 1 86 ? -7.663 1.267 4.931 1.00 95.62 86 MET A N 1
ATOM 689 C CA . MET A 1 86 ? -7.835 0.178 5.888 1.00 95.62 86 MET A CA 1
ATOM 690 C C . MET A 1 86 ? -9.130 -0.573 5.612 1.00 95.62 86 MET A C 1
ATOM 692 O O . MET A 1 86 ? -10.163 0.036 5.332 1.00 95.62 86 MET A O 1
ATOM 696 N N . PHE A 1 87 ? -9.069 -1.896 5.745 1.00 94.88 87 PHE A N 1
ATOM 697 C CA . PHE A 1 87 ? -10.198 -2.804 5.585 1.00 94.88 87 PHE A CA 1
ATOM 698 C C . PHE A 1 87 ? -10.465 -3.548 6.893 1.00 94.88 87 PHE A C 1
ATOM 700 O O . PHE A 1 87 ? -9.538 -3.821 7.659 1.00 94.88 87 PHE A O 1
ATOM 707 N N . ASP A 1 88 ? -11.724 -3.892 7.144 1.00 93.50 88 ASP A N 1
ATOM 708 C CA . ASP A 1 88 ? -12.082 -4.808 8.221 1.00 93.50 88 ASP A CA 1
ATOM 709 C C . ASP A 1 88 ? -11.940 -6.284 7.804 1.00 93.50 88 ASP A C 1
ATOM 711 O O . ASP A 1 88 ? -11.613 -6.620 6.662 1.00 93.50 88 ASP A O 1
ATOM 715 N N . ALA A 1 89 ? -12.214 -7.189 8.746 1.00 90.06 89 ALA A N 1
ATOM 716 C CA . ALA A 1 89 ? -12.124 -8.634 8.538 1.00 90.06 89 ALA A CA 1
ATOM 717 C C . ALA A 1 89 ? -13.180 -9.206 7.570 1.00 90.06 89 ALA A C 1
ATOM 719 O O . ALA A 1 89 ? -13.185 -10.410 7.345 1.00 90.06 89 ALA A O 1
ATOM 720 N N . THR A 1 90 ? -14.076 -8.380 7.022 1.00 90.94 90 THR A N 1
ATOM 721 C CA . THR A 1 90 ? -15.034 -8.754 5.968 1.00 90.94 90 THR A CA 1
ATOM 722 C C . THR A 1 90 ? -14.597 -8.255 4.586 1.00 90.94 90 THR A C 1
ATOM 724 O O . THR A 1 90 ? -15.227 -8.567 3.571 1.00 90.94 90 THR A O 1
ATOM 727 N N . GLY A 1 91 ? -13.493 -7.501 4.529 1.00 90.88 91 GLY A N 1
ATOM 728 C CA . GLY A 1 91 ? -13.019 -6.833 3.325 1.00 90.88 91 GLY A CA 1
ATOM 729 C C . GLY A 1 91 ? -13.778 -5.542 3.028 1.00 90.88 91 GLY A C 1
ATOM 730 O O . GLY A 1 91 ? -13.728 -5.069 1.892 1.00 90.88 91 GLY A O 1
ATOM 731 N N . LYS A 1 92 ? -14.495 -4.978 4.007 1.00 94.19 92 LYS A N 1
ATOM 732 C CA . LYS A 1 92 ? -15.135 -3.667 3.892 1.00 94.19 92 LYS A CA 1
ATOM 733 C C . LYS A 1 92 ? -14.114 -2.577 4.175 1.00 94.19 92 LYS A C 1
ATOM 735 O O . LYS A 1 92 ? -13.393 -2.635 5.166 1.00 94.19 92 LYS A O 1
ATOM 740 N N . GLU A 1 93 ? -14.049 -1.585 3.300 1.00 95.12 93 GLU A N 1
ATOM 741 C CA . GLU A 1 93 ? -13.172 -0.431 3.451 1.00 95.12 93 GLU A CA 1
ATOM 742 C C . GLU A 1 93 ? -13.694 0.472 4.571 1.00 95.12 93 GLU A C 1
ATOM 744 O O . GLU A 1 93 ? -14.825 0.955 4.520 1.00 95.12 93 GLU A O 1
ATOM 749 N N . ILE A 1 94 ? -12.887 0.667 5.611 1.00 96.62 94 ILE A N 1
ATOM 750 C CA . ILE A 1 94 ? -13.266 1.411 6.820 1.00 96.62 94 ILE A CA 1
ATOM 751 C C . ILE A 1 94 ? -12.523 2.740 6.964 1.00 96.62 94 ILE A C 1
ATOM 753 O O . ILE A 1 94 ? -13.024 3.620 7.662 1.00 96.62 94 ILE A O 1
ATOM 757 N N . CYS A 1 95 ? -11.381 2.906 6.287 1.00 97.31 95 CYS A N 1
ATOM 758 C CA . CYS A 1 95 ? -10.692 4.190 6.164 1.00 97.31 95 CYS A CA 1
ATOM 759 C C . CYS A 1 95 ? -10.137 4.383 4.750 1.00 97.31 95 CYS A C 1
ATOM 761 O O . CYS A 1 95 ? -9.511 3.467 4.216 1.00 97.31 95 CYS A O 1
ATOM 763 N N . HIS A 1 96 ? -10.325 5.572 4.175 1.00 96.75 96 HIS A N 1
ATOM 764 C CA . HIS A 1 96 ? -9.804 5.949 2.858 1.00 96.75 96 HIS A CA 1
ATOM 765 C C . HIS A 1 96 ? -9.751 7.490 2.712 1.00 96.75 96 HIS A C 1
ATOM 767 O O . HIS A 1 96 ? -10.632 8.166 3.253 1.00 96.75 96 HIS A O 1
ATOM 773 N N . PRO A 1 97 ? -8.784 8.075 1.969 1.00 96.12 97 PRO A N 1
ATOM 774 C CA . PRO A 1 97 ? -8.719 9.528 1.769 1.00 96.12 97 PRO A CA 1
ATOM 775 C C . PRO A 1 9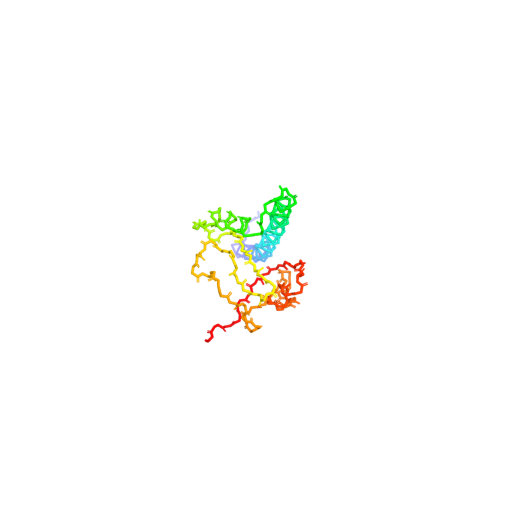7 ? -9.964 10.116 1.102 1.00 96.12 97 PRO A C 1
ATOM 777 O O . PRO A 1 97 ? -10.486 11.140 1.536 1.00 96.12 97 PRO A O 1
ATOM 780 N N . ASN A 1 98 ? -10.480 9.428 0.078 1.00 94.94 98 ASN A N 1
ATOM 781 C CA . ASN A 1 98 ? -11.796 9.689 -0.504 1.00 94.94 98 ASN A CA 1
ATOM 782 C C . ASN A 1 98 ? -12.889 8.965 0.304 1.00 94.94 98 ASN A C 1
ATOM 784 O O . ASN A 1 98 ? -12.987 7.734 0.247 1.00 94.94 98 ASN A O 1
ATOM 788 N N . LYS A 1 99 ? -13.739 9.735 0.990 1.00 92.25 99 LYS A N 1
ATOM 789 C CA . LYS A 1 99 ? -14.859 9.243 1.806 1.00 92.25 99 LYS A CA 1
ATOM 790 C C . LYS A 1 99 ? -15.884 8.403 1.047 1.00 92.25 99 LYS A C 1
ATOM 792 O O . LYS A 1 99 ? -16.448 7.486 1.632 1.00 92.25 99 LYS A O 1
ATOM 797 N N . GLU A 1 100 ? -16.091 8.639 -0.246 1.00 92.69 100 GLU A N 1
ATOM 798 C CA . GLU A 1 100 ? -17.051 7.881 -1.068 1.00 92.69 100 GLU A CA 1
ATOM 799 C C . GLU A 1 100 ? -16.643 6.415 -1.285 1.00 92.69 100 GLU A C 1
ATOM 801 O O . GLU A 1 100 ? -17.408 5.613 -1.833 1.00 92.69 100 GLU A O 1
ATOM 806 N N . LYS A 1 101 ? -15.405 6.053 -0.930 1.00 91.25 101 LYS A N 1
ATOM 807 C CA . LYS A 1 101 ? -14.919 4.670 -0.973 1.00 91.25 101 LYS A CA 1
ATOM 808 C C . LYS A 1 101 ? -15.236 3.902 0.312 1.00 91.25 101 LYS A C 1
ATOM 810 O O . LYS A 1 101 ? -15.427 2.690 0.259 1.00 91.25 101 LYS A O 1
ATOM 815 N N . ILE A 1 102 ? -15.372 4.603 1.437 1.00 95.25 102 ILE A N 1
ATOM 816 C CA . ILE A 1 102 ? -15.657 3.992 2.737 1.00 95.25 102 ILE A CA 1
ATOM 817 C C . ILE A 1 102 ? -17.003 3.267 2.680 1.00 95.25 102 ILE A C 1
ATOM 819 O O . ILE A 1 102 ? -17.993 3.760 2.146 1.00 95.25 102 ILE A O 1
ATOM 823 N N . GLY A 1 103 ? -17.037 2.063 3.239 1.00 93.44 103 GLY A N 1
ATOM 824 C CA . GLY A 1 103 ? -18.207 1.200 3.278 1.00 93.44 103 GLY A CA 1
ATOM 825 C C . GLY A 1 103 ? -18.323 0.231 2.104 1.00 93.44 103 GLY A C 1
ATOM 826 O O . GLY A 1 103 ? -19.101 -0.721 2.197 1.00 93.44 103 GLY A O 1
ATOM 827 N N . LYS A 1 104 ? -17.532 0.408 1.039 1.00 92.38 104 LYS A N 1
ATOM 828 C CA . LYS A 1 104 ? -17.489 -0.534 -0.084 1.00 92.38 104 LYS A CA 1
ATOM 829 C C . LYS A 1 104 ? -16.755 -1.804 0.327 1.00 92.38 104 LYS A C 1
ATOM 831 O O . LYS A 1 104 ? -15.734 -1.760 1.007 1.00 92.38 104 LYS A O 1
ATOM 836 N N . THR A 1 105 ? -17.289 -2.950 -0.082 1.00 91.81 105 THR A N 1
ATOM 837 C CA . THR A 1 105 ? -16.704 -4.260 0.221 1.00 91.81 105 THR A CA 1
ATOM 838 C C . THR A 1 105 ? -15.970 -4.794 -0.995 1.00 91.81 105 THR A C 1
ATOM 840 O O . THR A 1 105 ? -16.474 -4.731 -2.116 1.00 91.81 105 THR A O 1
ATOM 843 N N . LEU A 1 106 ? -14.774 -5.337 -0.782 1.00 89.75 106 LEU A N 1
ATOM 844 C CA . LEU A 1 106 ? -14.014 -6.000 -1.832 1.00 89.75 106 LEU A CA 1
ATOM 845 C C . LEU A 1 106 ? -14.796 -7.208 -2.369 1.00 89.75 106 LEU A C 1
ATOM 847 O O . LEU A 1 106 ? -15.270 -8.053 -1.602 1.00 89.75 106 LEU A O 1
ATOM 851 N N . LEU A 1 107 ? -14.890 -7.329 -3.692 1.00 86.50 107 LEU A N 1
ATOM 852 C CA . LEU A 1 107 ? -15.399 -8.530 -4.355 1.00 86.50 107 LEU A CA 1
ATOM 853 C C . LEU A 1 107 ? -14.223 -9.397 -4.815 1.00 86.50 107 LEU A C 1
ATOM 855 O O . LEU A 1 107 ? -13.141 -8.886 -5.116 1.00 86.50 107 LEU A O 1
ATOM 859 N N . LYS A 1 108 ? -14.427 -10.719 -4.858 1.00 77.50 108 LYS A N 1
ATOM 860 C CA . LYS A 1 108 ? -13.373 -11.669 -5.254 1.00 77.50 108 LYS A CA 1
ATOM 861 C C . LYS A 1 108 ? -12.907 -11.456 -6.693 1.00 77.50 108 LYS A C 1
ATOM 863 O O . LYS A 1 108 ? -11.759 -11.715 -6.991 1.00 77.50 108 LYS A O 1
ATOM 868 N N . ASN A 1 109 ? -13.743 -10.955 -7.581 1.00 80.62 109 ASN A N 1
ATOM 869 C CA . ASN A 1 109 ? -13.391 -10.693 -8.975 1.00 80.62 109 ASN A CA 1
ATOM 870 C C . ASN A 1 109 ? -12.901 -9.255 -9.231 1.00 80.62 109 ASN A C 1
ATOM 872 O O . ASN A 1 109 ? -12.672 -8.909 -10.378 1.00 80.62 109 ASN A O 1
ATOM 876 N N . ASN A 1 110 ? -12.719 -8.417 -8.200 1.00 80.56 110 ASN A N 1
ATOM 877 C CA . ASN A 1 110 ? -12.402 -6.999 -8.423 1.00 80.56 110 ASN A CA 1
ATOM 878 C C . ASN A 1 110 ? -10.935 -6.729 -8.739 1.00 80.56 110 ASN A C 1
ATOM 880 O O . ASN A 1 110 ? -10.625 -5.823 -9.506 1.00 80.56 110 ASN A O 1
ATOM 884 N N . SER A 1 111 ? -10.004 -7.387 -8.044 1.00 89.50 111 SER A N 1
ATOM 885 C CA . SER A 1 111 ? -8.589 -7.053 -8.214 1.00 89.50 111 SER A CA 1
ATOM 886 C C . SER A 1 111 ? -7.633 -8.122 -7.730 1.00 89.50 111 SER A C 1
ATOM 888 O O . SER A 1 111 ? -7.890 -8.815 -6.745 1.00 89.50 111 SER A O 1
ATOM 890 N N . VAL A 1 112 ? -6.474 -8.151 -8.375 1.00 93.06 112 VAL A N 1
ATOM 891 C CA . VAL A 1 112 ? -5.352 -9.036 -8.067 1.00 93.06 112 VAL A CA 1
ATOM 892 C C . VAL A 1 112 ? -4.097 -8.230 -7.758 1.00 93.06 112 VAL A C 1
ATOM 894 O O . VAL A 1 112 ? -3.938 -7.096 -8.210 1.00 93.06 112 VAL A O 1
ATOM 897 N N . ILE A 1 113 ? -3.188 -8.831 -7.000 1.00 92.88 113 ILE A N 1
ATOM 898 C CA . ILE A 1 113 ? -1.844 -8.320 -6.742 1.00 92.88 113 ILE A CA 1
ATOM 899 C C . ILE A 1 113 ? -0.898 -9.046 -7.691 1.00 92.88 113 ILE A C 1
ATOM 901 O O . ILE A 1 113 ? -0.890 -10.279 -7.741 1.00 92.88 113 ILE A O 1
ATOM 905 N N . ARG A 1 114 ? -0.105 -8.294 -8.452 1.00 93.06 114 ARG A N 1
ATOM 906 C CA . ARG A 1 114 ? 0.880 -8.825 -9.398 1.00 93.06 114 ARG A CA 1
ATOM 907 C C . ARG A 1 114 ? 2.292 -8.464 -8.958 1.00 93.06 114 ARG A C 1
ATOM 909 O O . ARG A 1 114 ? 2.515 -7.395 -8.391 1.00 93.06 114 ARG A O 1
ATOM 916 N N . SER A 1 115 ? 3.241 -9.353 -9.228 1.00 90.88 115 SER A N 1
ATOM 917 C CA . SER A 1 115 ? 4.660 -9.094 -8.984 1.00 90.88 115 SER A CA 1
ATOM 918 C C . SER A 1 115 ? 5.163 -7.974 -9.888 1.00 90.88 115 SER A C 1
ATOM 920 O O . SER A 1 115 ? 4.839 -7.957 -11.074 1.00 90.88 115 SER A O 1
ATOM 922 N N . VAL A 1 116 ? 5.996 -7.086 -9.351 1.00 88.31 116 VAL A N 1
ATOM 923 C CA . VAL A 1 116 ? 6.653 -6.030 -10.134 1.00 88.31 116 VAL A CA 1
ATOM 924 C C . VAL A 1 116 ? 7.599 -6.644 -11.174 1.00 88.31 116 VAL A C 1
ATOM 926 O O . VAL A 1 116 ? 7.563 -6.265 -12.335 1.00 88.31 116 VAL A O 1
ATOM 929 N N . SER A 1 117 ? 8.375 -7.666 -10.794 1.00 86.31 117 SER A N 1
ATOM 930 C CA . SER A 1 117 ? 9.483 -8.188 -11.611 1.00 86.31 117 SER A CA 1
ATOM 931 C C . SER A 1 117 ? 9.063 -8.982 -12.848 1.00 86.31 117 SER A C 1
ATOM 933 O O . SER A 1 117 ? 9.749 -8.978 -13.864 1.00 86.31 117 SER A O 1
ATOM 935 N N . ASN A 1 118 ? 7.963 -9.730 -12.761 1.00 86.94 118 ASN A N 1
ATOM 936 C CA . ASN A 1 118 ? 7.542 -10.647 -13.825 1.00 86.94 118 ASN A CA 1
ATOM 937 C C . ASN A 1 118 ? 6.053 -10.541 -14.154 1.00 86.94 118 ASN A C 1
ATOM 939 O O . ASN A 1 118 ? 5.535 -11.356 -14.920 1.00 86.94 118 ASN A O 1
ATOM 943 N N . ASN A 1 119 ? 5.359 -9.568 -13.556 1.00 87.50 119 ASN A N 1
ATOM 944 C CA . ASN A 1 119 ? 3.938 -9.322 -13.748 1.00 87.50 119 ASN A CA 1
ATOM 945 C C . ASN A 1 119 ? 3.059 -10.566 -13.522 1.00 87.50 119 ASN A C 1
ATOM 947 O O . ASN A 1 119 ? 1.942 -10.610 -14.026 1.00 87.50 119 ASN A O 1
ATOM 951 N N . LYS A 1 120 ? 3.514 -11.603 -12.806 1.00 91.75 120 LYS A N 1
ATOM 952 C CA . LYS A 1 120 ? 2.680 -12.774 -12.496 1.00 91.75 120 LYS A CA 1
ATOM 953 C C . LYS A 1 120 ? 1.692 -12.430 -11.389 1.00 91.75 120 LYS A C 1
ATOM 955 O O . LYS A 1 120 ? 2.013 -11.653 -10.490 1.00 91.75 120 LYS A O 1
ATOM 960 N N . VAL A 1 121 ? 0.494 -13.013 -11.455 1.00 91.50 121 VAL A N 1
ATOM 961 C CA . VAL A 1 121 ? -0.486 -12.915 -10.365 1.00 91.50 121 VAL A CA 1
ATOM 962 C C . VAL A 1 121 ? 0.108 -13.589 -9.135 1.00 91.50 121 VAL A C 1
ATOM 964 O O . VAL A 1 121 ? 0.469 -14.760 -9.187 1.00 91.50 121 VAL A O 1
ATOM 967 N N . ILE A 1 122 ? 0.223 -12.829 -8.051 1.00 92.25 122 ILE A N 1
ATOM 968 C CA . ILE A 1 122 ? 0.621 -13.333 -6.739 1.00 92.25 122 ILE A CA 1
ATOM 969 C C . ILE A 1 122 ? -0.619 -13.883 -6.044 1.00 92.25 122 ILE A C 1
ATOM 971 O O . ILE A 1 122 ? -0.631 -15.029 -5.605 1.00 92.25 122 ILE A O 1
ATOM 975 N N . LYS A 1 123 ? -1.664 -13.053 -5.934 1.00 91.62 123 LYS A N 1
ATOM 976 C CA . LYS A 1 123 ? -2.879 -13.399 -5.197 1.00 91.62 123 LYS A CA 1
ATOM 977 C C . LYS A 1 123 ? -4.050 -12.495 -5.552 1.00 91.62 123 LYS A C 1
ATOM 979 O O . LYS A 1 123 ? -3.867 -11.370 -6.015 1.00 91.62 123 LYS A O 1
ATOM 984 N N . ASN A 1 124 ? -5.257 -12.962 -5.265 1.00 92.50 124 ASN A N 1
ATOM 985 C CA . ASN A 1 124 ? -6.423 -12.103 -5.189 1.00 92.50 124 ASN A CA 1
ATOM 986 C C . ASN A 1 124 ? -6.297 -11.071 -4.052 1.00 92.50 124 ASN A C 1
ATOM 988 O O . ASN A 1 124 ? -5.884 -11.406 -2.943 1.00 92.50 124 ASN A O 1
ATOM 992 N N . PHE A 1 125 ? -6.675 -9.817 -4.307 1.00 91.94 125 PHE A N 1
ATOM 993 C CA . PHE A 1 125 ? -6.549 -8.755 -3.306 1.00 91.94 125 PHE A CA 1
ATOM 994 C C . PHE A 1 125 ? -7.492 -8.961 -2.114 1.00 91.94 125 PHE A C 1
ATOM 996 O O . PHE A 1 125 ? -7.084 -8.744 -0.975 1.00 91.94 125 PHE A O 1
ATOM 1003 N N . LYS A 1 126 ? -8.731 -9.420 -2.350 1.00 92.19 126 LYS A N 1
ATOM 1004 C CA . LYS A 1 126 ? -9.677 -9.699 -1.262 1.00 92.19 126 LYS A CA 1
ATOM 1005 C C . LYS A 1 126 ? -9.135 -10.798 -0.359 1.00 92.19 126 LYS A C 1
ATOM 1007 O O . LYS A 1 126 ? -9.111 -10.620 0.852 1.00 92.19 126 LYS A O 1
ATOM 1012 N N . ASP A 1 127 ? -8.672 -11.899 -0.942 1.00 92.62 127 ASP A N 1
ATOM 1013 C CA . ASP A 1 127 ? -8.161 -13.027 -0.162 1.00 92.62 127 ASP A CA 1
ATOM 1014 C C . ASP A 1 127 ? -6.930 -12.617 0.667 1.00 92.62 127 ASP A C 1
ATOM 1016 O O . ASP A 1 127 ? -6.836 -12.972 1.838 1.00 92.62 127 ASP A O 1
ATOM 1020 N N . ALA A 1 128 ? -6.034 -11.783 0.120 1.00 92.12 128 ALA A N 1
ATOM 1021 C CA . ALA A 1 128 ? -4.899 -11.239 0.871 1.00 92.12 128 ALA A CA 1
ATOM 1022 C C . ALA A 1 128 ? -5.326 -10.429 2.113 1.00 92.12 128 ALA A C 1
ATOM 1024 O O . ALA A 1 128 ? -4.740 -10.591 3.185 1.00 92.12 128 ALA A O 1
ATOM 1025 N N . VAL A 1 129 ? -6.366 -9.595 1.984 1.00 91.88 129 VAL A N 1
ATOM 1026 C CA . VAL A 1 129 ? -6.935 -8.817 3.099 1.00 91.88 129 VAL A CA 1
ATOM 1027 C C . VAL A 1 129 ? -7.589 -9.735 4.135 1.00 91.88 129 VAL A C 1
ATOM 1029 O O . VAL A 1 129 ? -7.310 -9.616 5.327 1.00 91.88 129 VAL A O 1
ATOM 1032 N N . MET A 1 130 ? -8.425 -10.676 3.689 1.00 92.25 130 MET A N 1
ATOM 1033 C CA . MET A 1 130 ? -9.169 -11.591 4.565 1.00 92.25 130 MET A CA 1
ATOM 1034 C C . MET A 1 130 ? -8.243 -12.519 5.359 1.00 92.25 130 MET A C 1
ATOM 1036 O O . MET A 1 130 ? -8.472 -12.771 6.540 1.00 92.25 130 MET A O 1
ATOM 1040 N N . GLU A 1 131 ? -7.168 -12.991 4.728 1.00 93.81 131 GLU A N 1
ATOM 1041 C CA . GLU A 1 131 ? -6.153 -13.841 5.355 1.00 93.81 131 GLU A CA 1
ATOM 1042 C C . GLU A 1 131 ? -5.112 -13.045 6.160 1.00 93.81 131 GLU A C 1
ATOM 1044 O O . GLU A 1 131 ? -4.200 -13.640 6.733 1.00 93.81 131 GLU A O 1
ATOM 1049 N N . LYS A 1 132 ? -5.234 -11.708 6.219 1.00 90.81 132 LYS A N 1
ATOM 1050 C CA . LYS A 1 132 ? -4.307 -10.800 6.921 1.00 90.81 132 LYS A CA 1
ATOM 1051 C C . LYS A 1 132 ? -2.849 -10.988 6.486 1.00 90.81 132 LYS A C 1
ATOM 1053 O O . LYS A 1 132 ? -1.926 -10.903 7.296 1.00 90.81 132 LYS A O 1
ATOM 1058 N N . GLN A 1 133 ? -2.633 -11.263 5.202 1.00 89.31 133 GLN A N 1
ATOM 1059 C CA . GLN A 1 133 ? -1.302 -11.516 4.664 1.00 89.31 133 GLN A CA 1
ATOM 1060 C C . GLN A 1 133 ? -0.587 -10.213 4.312 1.00 89.31 133 GLN A C 1
ATOM 1062 O O . GLN A 1 133 ? -1.118 -9.366 3.596 1.00 89.31 133 GLN A O 1
ATOM 1067 N N . SER A 1 134 ? 0.660 -10.077 4.769 1.00 89.31 134 SER A N 1
ATOM 1068 C CA . SER A 1 134 ? 1.542 -8.987 4.346 1.00 89.31 134 SER A CA 1
ATOM 1069 C C . SER A 1 134 ? 2.105 -9.296 2.959 1.00 89.31 134 SER A C 1
ATOM 1071 O O . SER A 1 134 ? 3.055 -10.066 2.811 1.00 89.31 134 SER A O 1
ATOM 1073 N N . VAL A 1 135 ? 1.502 -8.703 1.932 1.00 88.94 135 VAL A N 1
ATOM 1074 C CA . VAL A 1 135 ? 1.898 -8.855 0.527 1.00 88.94 135 VAL A CA 1
ATOM 1075 C C . VAL A 1 135 ? 2.069 -7.488 -0.128 1.00 88.94 135 VAL A C 1
ATOM 1077 O O . VAL A 1 135 ? 1.388 -6.529 0.222 1.00 88.94 135 VAL A O 1
ATOM 1080 N N . GLY A 1 136 ? 2.997 -7.398 -1.079 1.00 87.62 136 GLY A N 1
ATOM 1081 C CA . GLY A 1 136 ? 3.269 -6.190 -1.857 1.00 87.62 136 GLY A CA 1
ATOM 1082 C C . GLY A 1 136 ? 3.272 -6.494 -3.350 1.00 87.62 136 GLY A C 1
ATOM 1083 O O . GLY A 1 136 ? 3.453 -7.642 -3.758 1.00 87.62 136 GLY A O 1
ATOM 1084 N N . GLY A 1 137 ? 3.057 -5.466 -4.163 1.00 90.88 137 GLY A N 1
ATOM 1085 C CA . GLY A 1 137 ? 3.025 -5.580 -5.615 1.00 90.88 137 GLY A CA 1
ATOM 1086 C C . GLY A 1 137 ? 2.087 -4.559 -6.240 1.00 90.88 137 GLY A C 1
ATOM 1087 O O . GLY A 1 137 ? 1.626 -3.626 -5.585 1.00 90.88 137 GLY A O 1
ATOM 1088 N N . ILE A 1 138 ? 1.786 -4.761 -7.516 1.00 90.25 138 ILE A N 1
ATOM 1089 C CA . ILE A 1 138 ? 0.905 -3.887 -8.285 1.00 90.25 138 ILE A CA 1
ATOM 1090 C C . ILE A 1 138 ? -0.519 -4.422 -8.167 1.00 90.25 138 ILE A C 1
ATOM 1092 O O . ILE A 1 138 ? -0.809 -5.537 -8.613 1.00 90.25 138 ILE A O 1
ATOM 1096 N N . ARG A 1 139 ? -1.425 -3.632 -7.584 1.00 90.31 139 ARG A N 1
ATOM 1097 C CA . ARG A 1 139 ? -2.858 -3.945 -7.592 1.00 90.31 139 ARG A CA 1
ATOM 1098 C C . ARG A 1 139 ? -3.426 -3.616 -8.971 1.00 90.31 139 ARG A C 1
ATOM 1100 O O . ARG A 1 139 ? -3.446 -2.456 -9.368 1.00 90.31 139 ARG A O 1
ATOM 1107 N N . LYS A 1 140 ? -3.922 -4.627 -9.684 1.00 89.31 140 LYS A N 1
ATOM 1108 C CA . LYS A 1 140 ? -4.624 -4.459 -10.961 1.00 89.31 140 LYS A CA 1
ATOM 1109 C C . LYS A 1 140 ? -6.107 -4.747 -10.765 1.00 89.31 140 LYS A C 1
ATOM 1111 O O . LYS A 1 140 ? -6.457 -5.792 -10.219 1.00 89.31 140 LYS A O 1
ATOM 1116 N N . LEU A 1 141 ? -6.953 -3.811 -11.186 1.00 84.06 141 LEU A N 1
ATOM 1117 C CA . LEU A 1 141 ? -8.400 -4.001 -11.227 1.00 84.06 141 LEU A CA 1
ATOM 1118 C C . LEU A 1 141 ? -8.733 -4.944 -12.390 1.00 84.06 141 LEU A C 1
ATOM 1120 O O . LEU A 1 141 ? -8.260 -4.737 -13.508 1.00 84.06 141 LEU A O 1
ATOM 1124 N N . GLU A 1 142 ? -9.511 -5.981 -12.115 1.00 71.44 142 GLU A N 1
ATOM 1125 C CA . GLU A 1 142 ? -10.180 -6.782 -13.136 1.00 71.44 142 GLU A CA 1
ATOM 1126 C C . GLU A 1 142 ? -11.596 -6.197 -13.275 1.00 71.44 142 GLU A C 1
ATOM 1128 O O . GLU A 1 142 ? -12.216 -5.857 -12.273 1.00 71.44 142 GLU A O 1
ATOM 1133 N N . ASN A 1 143 ? -12.009 -5.915 -14.515 1.00 48.94 143 ASN A N 1
ATOM 1134 C CA . ASN A 1 143 ? -13.113 -5.023 -14.907 1.00 48.94 143 ASN A CA 1
ATOM 1135 C C . ASN A 1 143 ? -14.301 -4.900 -13.924 1.00 48.94 143 ASN A C 1
ATOM 1137 O O . ASN A 1 143 ? -14.889 -5.899 -13.517 1.00 48.94 143 ASN A O 1
ATOM 1141 N N . TYR A 1 144 ? -14.719 -3.653 -13.662 1.00 37.06 144 TYR A N 1
ATOM 1142 C CA . TYR A 1 144 ? -16.067 -3.341 -13.178 1.00 37.06 144 TYR A CA 1
ATOM 1143 C C . TYR A 1 144 ? -17.050 -3.525 -14.345 1.00 37.06 144 TYR A C 1
ATOM 1145 O O . TYR A 1 144 ? -16.966 -2.789 -15.328 1.00 37.06 144 TYR A O 1
ATOM 1153 N N . THR A 1 145 ? -17.961 -4.489 -14.241 1.00 31.73 145 THR A N 1
ATOM 1154 C CA . THR A 1 145 ? -19.309 -4.367 -14.825 1.00 31.73 145 THR A CA 1
ATOM 1155 C C . THR A 1 145 ? -20.259 -3.968 -13.720 1.00 31.73 145 THR A C 1
ATOM 1157 O O . THR A 1 145 ? -20.173 -4.622 -12.654 1.00 31.73 145 THR A O 1
#

pLDDT: mean 90.49, std 10.32, range [31.73, 98.19]

Secondary structure (DSSP, 8-state):
-PPPHHHHHHHHHHHHHHHHHHHHHHHHHHHHHHHHHHHHHHHHHHHHHHHHHHHHHHTT--HHHHHHHHHHHHTT---SS----EE-TTSBEEE-SSGGGTTPBPPTTSEEEE-TTT--EEEEHHHHHHTT----SEEEE----

Foldseek 3Di:
DDDDVVVVVVVVVVVVVVCVVVCVVVVLVVVLVVQVVLQVVLLVVQVVLVVVLVVCVVVPDDNVRSLVVQQVVLALPDPPRDGDWDADLQQATSHDNDPVRHRDHDDQQFKFFAASPPRHTPGGPNVCRNVVHSDTHDIDTRDDD